Protein AF-A0A7S4EP06-F1 (afdb_monomer_lite)

Foldseek 3Di:
DDDDDDDDDPPDDPDPDPPPLVLPDFDWDDDDPDDAQKAAPVCVVVTGDPSLVVSQVVQQVVVVVVVDLFDLAGPNQVVCCVVPPNDGPLPAFRKHKGFQFSVDDADPVDPVSSRHTIMIGGNNVSNCQVVQHDGPQWHQDPVRRHIDRNDPPD

InterPro domains:
  IPR059326 Domain of unknown function DUF8282 [PF26931] (48-149)

Secondary structure (DSSP, 8-state):
-------------------SSSTT---B----SS--SEE-GGGGGGTB-HHHHHHHHHHHHHHHHTT-SS-SS-HHHHHHHHHHTS---TT---EEEEESBTTS---TT-HHHHHHHEEEEEHHHHHHHHTT--BTTEEEETTTTEEEE-----

Structure (mmCIF, N/CA/C/O backbone):
data_AF-A0A7S4EP06-F1
#
_entry.id   AF-A0A7S4EP06-F1
#
loop_
_atom_site.group_PDB
_atom_site.id
_atom_site.type_symbol
_atom_site.label_atom_id
_atom_site.label_alt_id
_atom_site.label_comp_id
_atom_site.label_asym_id
_atom_site.label_entity_id
_atom_site.label_seq_id
_atom_site.pdbx_PDB_ins_code
_atom_site.Cartn_x
_atom_site.Cartn_y
_atom_site.Cartn_z
_atom_site.occupancy
_atom_site.B_iso_or_equiv
_atom_site.auth_seq_id
_atom_site.auth_comp_id
_atom_site.auth_asym_id
_atom_site.auth_atom_id
_atom_site.pdbx_PDB_model_num
ATOM 1 N N . THR A 1 1 ? 1.217 53.739 53.030 1.00 42.50 1 THR A N 1
ATOM 2 C CA . THR A 1 1 ? 0.341 54.085 51.891 1.00 42.50 1 THR A CA 1
ATOM 3 C C . THR A 1 1 ? 1.260 54.343 50.717 1.00 42.50 1 THR A C 1
ATOM 5 O O . THR A 1 1 ? 2.040 55.274 50.782 1.00 42.50 1 THR A O 1
ATOM 8 N N . THR A 1 2 ? 1.422 53.435 49.759 1.00 39.16 2 THR A N 1
ATOM 9 C CA . THR A 1 2 ? 0.385 52.816 48.920 1.00 39.16 2 THR A CA 1
ATOM 10 C C . THR A 1 2 ? 0.848 51.426 48.473 1.00 39.16 2 THR A C 1
ATOM 12 O O . THR A 1 2 ? 2.031 51.216 48.219 1.00 39.16 2 THR A O 1
ATOM 15 N N . GLU A 1 3 ? -0.089 50.485 48.428 1.00 33.81 3 GLU A N 1
ATOM 16 C CA . GLU A 1 3 ? 0.076 49.105 47.972 1.00 33.81 3 GLU A CA 1
ATOM 17 C C . GLU A 1 3 ? 0.268 49.034 46.453 1.00 33.81 3 GLU A C 1
ATOM 19 O O . GLU A 1 3 ? -0.321 49.819 45.711 1.00 33.81 3 GLU A O 1
ATOM 24 N N . SER A 1 4 ? 1.026 48.043 45.983 1.00 39.44 4 SER A N 1
ATOM 25 C CA . SER A 1 4 ? 0.822 47.403 44.677 1.00 39.44 4 SER A CA 1
ATOM 26 C C . SER A 1 4 ? 1.475 46.024 44.694 1.00 39.44 4 SER A C 1
ATOM 28 O O . SER A 1 4 ? 2.685 45.865 44.554 1.00 39.44 4 SER A O 1
ATOM 30 N N . SER A 1 5 ? 0.628 45.030 44.926 1.00 39.75 5 SER A N 1
ATOM 31 C CA . SER A 1 5 ? 0.886 43.600 44.818 1.00 39.75 5 SER A CA 1
ATOM 32 C C . SER A 1 5 ? 1.179 43.206 43.371 1.00 39.75 5 SER A C 1
ATOM 34 O O . SER A 1 5 ? 0.500 43.679 42.463 1.00 39.75 5 SER A O 1
ATOM 36 N N . SER A 1 6 ? 2.107 42.274 43.148 1.00 39.59 6 SER A N 1
ATOM 37 C CA . SER A 1 6 ? 2.113 41.402 41.962 1.00 39.59 6 SER A CA 1
ATOM 38 C C . SER A 1 6 ? 2.950 40.155 42.236 1.00 39.59 6 SER A C 1
ATOM 40 O O . SER A 1 6 ? 4.169 40.133 42.078 1.00 39.59 6 SER A O 1
ATOM 42 N N . SER A 1 7 ? 2.261 39.108 42.679 1.00 37.53 7 SER A N 1
ATOM 43 C CA . SER A 1 7 ? 2.745 37.736 42.779 1.00 37.53 7 SER A CA 1
ATOM 44 C C . SER A 1 7 ? 3.136 37.212 41.395 1.00 37.53 7 SER A C 1
ATOM 46 O O . SER A 1 7 ? 2.306 37.194 40.491 1.00 37.53 7 SER A O 1
ATOM 48 N N . SER A 1 8 ? 4.369 36.734 41.227 1.00 37.28 8 SER A N 1
ATOM 49 C CA . SER A 1 8 ? 4.769 35.953 40.049 1.00 37.28 8 SER A CA 1
ATOM 50 C C . SER A 1 8 ? 5.062 34.517 40.475 1.00 37.28 8 SER A C 1
ATOM 52 O O . SER A 1 8 ? 6.174 34.179 40.873 1.00 37.28 8 SER A O 1
ATOM 54 N N . ASN A 1 9 ? 4.027 33.675 40.416 1.00 35.31 9 ASN A N 1
ATOM 55 C CA . ASN A 1 9 ? 4.152 32.221 40.471 1.00 35.31 9 ASN A CA 1
ATOM 56 C C . ASN A 1 9 ? 4.701 31.728 39.124 1.00 35.31 9 ASN A C 1
ATOM 58 O O . ASN A 1 9 ? 3.945 31.563 38.169 1.00 35.31 9 ASN A O 1
ATOM 62 N N . ASN A 1 10 ? 6.004 31.458 39.048 1.00 36.94 10 ASN A N 1
ATOM 63 C CA . ASN A 1 10 ? 6.602 30.754 37.913 1.00 36.94 10 ASN A CA 1
ATOM 64 C C . ASN A 1 10 ? 6.382 29.241 38.054 1.00 36.94 10 ASN A C 1
ATOM 66 O O . ASN A 1 10 ? 7.293 28.493 38.395 1.00 36.94 10 ASN A O 1
ATOM 70 N N . ASN A 1 11 ? 5.164 28.791 37.758 1.00 37.53 11 ASN A N 1
ATOM 71 C CA . ASN A 1 11 ? 4.898 27.399 37.407 1.00 37.53 11 ASN A CA 1
ATOM 72 C C . ASN A 1 11 ? 4.900 27.281 35.883 1.00 37.53 11 ASN A C 1
ATOM 74 O O . ASN A 1 11 ? 3.852 27.388 35.257 1.00 37.53 11 ASN A O 1
ATOM 78 N N . ASN A 1 12 ? 6.068 27.048 35.286 1.00 35.38 12 ASN A N 1
ATOM 79 C CA . ASN A 1 12 ? 6.140 26.498 33.936 1.00 35.38 12 ASN A CA 1
ATOM 80 C C . ASN A 1 12 ? 6.941 25.202 33.974 1.00 35.38 12 ASN A C 1
ATOM 82 O O . ASN A 1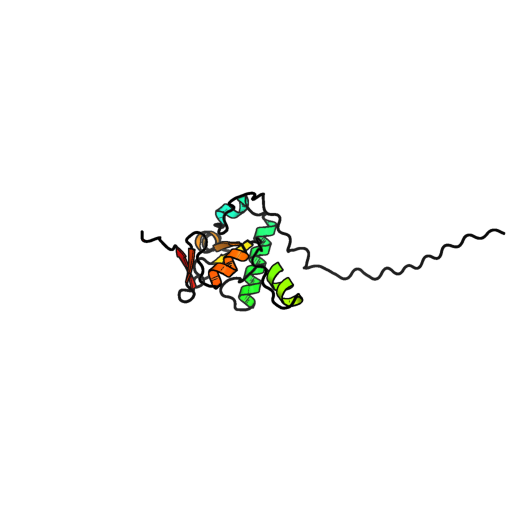 12 ? 8.169 25.168 33.955 1.00 35.38 12 ASN A O 1
ATOM 86 N N . THR A 1 13 ? 6.167 24.130 34.086 1.00 38.62 13 THR A N 1
ATOM 87 C CA . THR A 1 13 ? 6.541 22.736 33.901 1.00 38.62 13 THR A CA 1
ATOM 88 C C . THR A 1 13 ? 7.248 22.554 32.549 1.00 38.62 13 THR A C 1
ATOM 90 O O . THR A 1 13 ? 6.814 23.143 31.555 1.00 38.62 13 THR A O 1
ATOM 93 N N . PRO A 1 14 ? 8.316 21.743 32.467 1.00 38.16 14 PRO A N 1
ATOM 94 C CA . PRO A 1 14 ? 9.008 21.490 31.212 1.00 38.16 14 PRO A CA 1
ATOM 95 C C . PRO A 1 14 ? 8.075 20.812 30.203 1.00 38.16 14 PRO A C 1
ATOM 97 O O . PRO A 1 14 ? 7.421 19.810 30.497 1.00 38.16 14 PRO A O 1
ATOM 100 N N . SER A 1 15 ? 8.030 21.409 29.011 1.00 36.22 15 SER A N 1
ATOM 101 C CA . SER A 1 15 ? 7.289 20.970 27.833 1.00 36.22 15 SER A CA 1
ATOM 102 C C . SER A 1 15 ? 7.542 19.487 27.565 1.00 36.22 15 SER A C 1
ATOM 104 O O . SER A 1 15 ? 8.632 19.088 27.152 1.00 36.22 15 SER A O 1
ATOM 106 N N . ALA A 1 16 ? 6.526 18.668 27.832 1.00 38.56 16 ALA A N 1
ATOM 107 C CA . ALA A 1 16 ? 6.521 17.267 27.467 1.00 38.56 16 ALA A CA 1
ATOM 108 C C . ALA A 1 16 ? 6.639 17.164 25.942 1.00 38.56 16 ALA A C 1
ATOM 110 O O . ALA A 1 16 ? 5.763 17.591 25.187 1.00 38.56 16 ALA A O 1
ATOM 111 N N . THR A 1 17 ? 7.757 16.590 25.519 1.00 41.28 17 THR A N 1
ATOM 112 C CA . THR A 1 17 ? 8.044 16.068 24.190 1.00 41.28 17 THR A CA 1
ATOM 113 C C . THR A 1 17 ? 6.786 15.476 23.549 1.00 41.28 17 THR A C 1
ATOM 115 O O . THR A 1 17 ? 6.314 14.404 23.921 1.00 41.28 17 THR A O 1
ATOM 118 N N . LYS A 1 18 ? 6.260 16.152 22.522 1.00 43.00 18 LYS A N 1
ATOM 119 C CA . LYS A 1 18 ? 5.386 15.552 21.505 1.00 43.00 18 LYS A CA 1
ATOM 120 C C . LYS A 1 18 ? 6.179 15.450 20.198 1.00 43.00 18 LYS A C 1
ATOM 122 O O . LYS A 1 18 ? 5.991 16.306 19.339 1.00 43.00 18 LYS A O 1
ATOM 127 N N . PRO A 1 19 ? 7.065 14.453 20.002 1.00 36.12 19 PRO A N 1
ATOM 128 C CA . PRO A 1 19 ? 7.877 14.415 18.792 1.00 36.12 19 PRO A CA 1
ATOM 129 C C . PRO A 1 19 ? 7.188 13.688 17.627 1.00 36.12 19 PRO A C 1
ATOM 131 O O . PRO A 1 19 ? 7.681 13.768 16.513 1.00 36.12 19 PRO A O 1
ATOM 134 N N . LEU A 1 20 ? 6.061 12.986 17.836 1.00 33.25 20 LEU A N 1
ATOM 135 C CA . LEU A 1 20 ? 5.534 12.057 16.818 1.00 33.25 20 LEU A CA 1
ATOM 136 C C . LEU A 1 20 ? 4.152 12.407 16.243 1.00 33.25 20 LEU A C 1
ATOM 138 O O . LEU A 1 20 ? 3.799 11.944 15.164 1.00 33.25 20 LEU A O 1
ATOM 142 N N . ALA A 1 21 ? 3.362 13.240 16.926 1.00 32.38 21 ALA A N 1
ATOM 143 C CA . ALA A 1 21 ? 2.011 13.580 16.464 1.00 32.38 21 ALA A CA 1
ATOM 144 C C . ALA A 1 21 ? 2.005 14.556 15.270 1.00 32.38 21 ALA A C 1
ATOM 146 O O . ALA A 1 21 ? 1.040 14.587 14.507 1.00 32.38 21 ALA A O 1
ATOM 147 N N . THR A 1 22 ? 3.078 15.330 15.085 1.00 34.19 22 THR A N 1
ATOM 148 C CA . THR A 1 22 ? 3.179 16.354 14.034 1.00 34.19 22 THR A CA 1
ATOM 149 C C . THR A 1 22 ? 3.496 15.762 12.653 1.00 34.19 22 THR A C 1
ATOM 151 O O . THR A 1 22 ? 3.083 16.334 11.651 1.00 34.19 22 THR A O 1
ATOM 154 N N . ALA A 1 23 ? 4.103 14.569 12.585 1.00 36.09 23 ALA A N 1
ATOM 155 C CA . ALA A 1 23 ? 4.495 13.868 11.348 1.00 36.09 23 ALA A CA 1
ATOM 156 C C . ALA A 1 23 ? 3.321 13.192 10.597 1.00 36.09 23 ALA A C 1
ATOM 158 O O . ALA A 1 23 ? 3.479 12.155 9.960 1.00 36.09 23 ALA A O 1
ATOM 159 N N . THR A 1 24 ? 2.087 13.685 10.762 1.00 48.97 24 THR A N 1
ATOM 160 C CA . THR A 1 24 ? 0.884 13.005 10.238 1.00 48.97 24 THR A CA 1
ATOM 161 C C . THR A 1 24 ? -0.066 13.886 9.429 1.00 48.97 24 THR A C 1
ATOM 163 O O . THR A 1 24 ? -1.039 13.371 8.864 1.00 48.97 24 THR A O 1
ATOM 166 N N . ASN A 1 25 ? 0.223 15.186 9.317 1.00 47.97 25 ASN A N 1
ATOM 167 C CA . ASN A 1 25 ? -0.522 16.115 8.469 1.00 47.97 25 ASN A CA 1
ATOM 168 C C . ASN A 1 25 ? 0.216 16.287 7.141 1.00 47.97 25 ASN A C 1
ATOM 170 O O . ASN A 1 25 ? 1.041 17.181 6.989 1.00 47.97 25 ASN A O 1
ATOM 174 N N . ARG A 1 26 ? -0.074 15.409 6.179 1.00 60.62 26 ARG A N 1
ATOM 175 C CA . ARG A 1 26 ? 0.511 15.514 4.840 1.00 60.62 26 ARG A CA 1
ATOM 176 C C . ARG A 1 26 ? -0.203 16.604 4.054 1.00 60.62 26 ARG A C 1
ATOM 178 O O . ARG A 1 26 ? -1.424 16.558 3.901 1.00 60.62 26 ARG A O 1
ATOM 185 N N . VAL A 1 27 ? 0.564 17.561 3.546 1.00 53.00 27 VAL A N 1
ATOM 186 C CA . VAL A 1 27 ? 0.074 18.547 2.583 1.00 53.00 27 VAL A CA 1
ATOM 187 C C . VAL A 1 27 ? -0.041 17.837 1.236 1.00 53.00 27 VAL A C 1
ATOM 189 O O . VAL A 1 27 ? 0.954 17.405 0.664 1.00 53.00 27 VAL A O 1
ATOM 192 N N . VAL A 1 28 ? -1.273 17.644 0.771 1.00 56.44 28 VAL A N 1
ATOM 193 C CA . VAL A 1 28 ? -1.553 17.116 -0.568 1.00 56.44 28 VAL A CA 1
ATOM 194 C C . VAL A 1 28 ? -1.620 18.309 -1.513 1.00 56.44 28 VAL A C 1
ATOM 196 O O . VAL A 1 28 ? -2.368 19.251 -1.243 1.00 56.44 28 VAL A O 1
ATOM 199 N N . ASN A 1 29 ? -0.864 18.278 -2.611 1.00 51.31 29 ASN A N 1
ATOM 200 C CA . ASN A 1 29 ? -1.002 19.296 -3.650 1.00 51.31 29 ASN A CA 1
ATOM 201 C C . ASN A 1 29 ? -2.416 19.176 -4.246 1.00 51.31 29 ASN A C 1
ATOM 203 O O . ASN A 1 29 ? -2.809 18.100 -4.690 1.00 51.31 29 ASN A O 1
ATOM 207 N N . GLY A 1 30 ? -3.190 20.263 -4.130 1.00 45.84 30 GLY A N 1
ATOM 208 C CA . GLY A 1 30 ? -4.629 20.408 -4.390 1.00 45.84 30 GLY A CA 1
ATOM 209 C C . GLY A 1 30 ? -5.332 19.298 -5.180 1.00 45.84 30 GLY A C 1
ATOM 210 O O . GLY A 1 30 ? -5.025 19.051 -6.340 1.00 45.84 30 GLY A O 1
ATOM 211 N N . ALA A 1 31 ? -6.366 18.700 -4.581 1.00 42.44 31 ALA A N 1
ATOM 212 C CA . ALA A 1 31 ? -7.214 17.730 -5.268 1.00 42.44 31 ALA A CA 1
ATOM 213 C C . ALA A 1 31 ? -8.707 17.968 -4.969 1.00 42.44 31 ALA A C 1
ATOM 215 O O . ALA A 1 31 ? -9.360 17.227 -4.232 1.00 42.44 31 ALA A O 1
ATOM 216 N N . GLY A 1 32 ? -9.248 19.048 -5.539 1.00 37.78 32 GLY A N 1
ATOM 217 C CA . GLY A 1 32 ? -10.687 19.281 -5.639 1.00 37.78 32 GLY A CA 1
ATOM 218 C C . GLY A 1 32 ? -11.255 18.558 -6.863 1.00 37.78 32 GLY A C 1
ATOM 219 O O . GLY A 1 32 ? -11.064 19.015 -7.980 1.00 37.78 32 GLY A O 1
ATOM 220 N N . GLY A 1 33 ? -11.951 17.436 -6.642 1.00 38.03 33 GLY A N 1
ATOM 221 C CA . GLY A 1 33 ? -12.713 16.699 -7.663 1.00 38.03 33 GLY A CA 1
ATOM 222 C C . GLY A 1 33 ? -11.926 15.609 -8.407 1.00 38.03 33 GLY A C 1
ATOM 223 O O . GLY A 1 33 ? -11.035 15.894 -9.192 1.00 38.03 33 GLY A O 1
ATOM 224 N N . GLY A 1 34 ? -12.282 14.335 -8.193 1.00 56.38 34 GLY A N 1
ATOM 225 C CA . GLY A 1 34 ? -11.841 13.221 -9.055 1.00 56.38 34 GLY A CA 1
ATOM 226 C C . GLY A 1 34 ? -10.393 12.735 -8.899 1.00 56.38 34 GLY A C 1
ATOM 227 O O . GLY A 1 34 ? -9.920 11.997 -9.757 1.00 56.38 34 GLY A O 1
ATOM 228 N N . ALA A 1 35 ? -9.697 13.121 -7.827 1.00 59.34 35 ALA A N 1
ATOM 229 C CA . ALA A 1 35 ? -8.304 12.740 -7.584 1.00 59.34 35 ALA A CA 1
ATOM 230 C C . ALA A 1 35 ? -8.087 11.212 -7.646 1.00 59.34 35 ALA A C 1
ATOM 232 O O . ALA A 1 35 ? -8.859 10.485 -7.005 1.00 59.34 35 ALA A O 1
ATOM 233 N N . PRO A 1 36 ? -7.039 10.724 -8.345 1.00 64.06 36 PRO A N 1
ATOM 234 C CA . PRO A 1 36 ? -6.714 9.303 -8.365 1.00 64.06 36 PRO A CA 1
ATOM 235 C C . PRO A 1 36 ? -6.493 8.806 -6.937 1.00 64.06 36 PRO A C 1
ATOM 237 O O . PRO A 1 36 ? -5.980 9.523 -6.079 1.00 64.06 36 PRO A O 1
ATOM 240 N N . THR A 1 37 ? -6.908 7.578 -6.660 1.00 84.44 37 THR A N 1
ATOM 241 C CA . THR A 1 37 ? -6.756 6.936 -5.352 1.00 84.44 37 THR A CA 1
ATOM 242 C C . THR A 1 37 ? -5.647 5.891 -5.337 1.00 84.44 37 THR A C 1
ATOM 244 O O . THR A 1 37 ? -5.283 5.421 -4.254 1.00 84.44 37 THR A O 1
ATOM 247 N N . ILE A 1 38 ? -5.103 5.562 -6.513 1.00 87.25 38 ILE A N 1
ATOM 248 C CA . ILE A 1 38 ? -3.907 4.751 -6.736 1.00 87.25 38 ILE A CA 1
ATOM 249 C C . ILE A 1 38 ? -2.991 5.504 -7.714 1.00 87.25 38 ILE A C 1
ATOM 251 O O . ILE A 1 38 ? -3.411 5.866 -8.809 1.00 87.25 38 ILE A O 1
ATOM 255 N N . VAL A 1 39 ? -1.732 5.724 -7.336 1.00 88.06 39 VAL A N 1
ATOM 256 C CA . VAL A 1 39 ? -0.745 6.501 -8.105 1.00 88.06 39 VAL A CA 1
ATOM 257 C C . VAL A 1 39 ? 0.547 5.693 -8.247 1.00 88.06 39 VAL A C 1
ATOM 259 O O . VAL A 1 39 ? 0.937 4.966 -7.329 1.00 88.06 39 VAL A O 1
ATOM 262 N N . ALA A 1 40 ? 1.205 5.770 -9.407 1.00 85.00 40 ALA A N 1
ATOM 263 C CA . ALA A 1 40 ? 2.513 5.149 -9.599 1.00 85.00 40 ALA A CA 1
ATOM 264 C C . ALA A 1 40 ? 3.626 6.037 -9.008 1.00 85.00 40 ALA A C 1
ATOM 266 O O . ALA A 1 40 ? 3.488 7.258 -9.019 1.00 85.00 40 ALA A O 1
ATOM 267 N N . PRO A 1 41 ? 4.755 5.473 -8.547 1.00 79.81 41 PRO A N 1
ATOM 268 C CA . PRO A 1 41 ? 5.793 6.249 -7.868 1.00 79.81 41 PRO A CA 1
ATOM 269 C C . PRO A 1 41 ? 6.354 7.414 -8.686 1.00 79.81 41 PRO A C 1
ATOM 271 O O . PRO A 1 41 ? 6.562 8.497 -8.153 1.00 79.81 41 PRO A O 1
ATOM 274 N N . LYS A 1 42 ? 6.510 7.223 -9.999 1.00 80.00 42 LYS A N 1
ATOM 275 C CA . LYS A 1 42 ? 6.958 8.267 -10.934 1.00 80.00 42 LYS A CA 1
ATOM 276 C C . LYS A 1 42 ? 6.033 9.490 -11.006 1.00 80.00 42 LYS A C 1
ATOM 278 O O . LYS A 1 42 ? 6.480 10.560 -11.389 1.00 80.00 42 LYS A O 1
ATOM 283 N N . ASP A 1 43 ? 4.762 9.324 -10.646 1.00 80.62 43 ASP A N 1
ATOM 284 C CA . ASP A 1 43 ? 3.749 10.377 -10.696 1.00 80.62 43 ASP A CA 1
ATOM 285 C C . ASP A 1 43 ? 3.549 11.031 -9.311 1.00 80.62 43 ASP A C 1
ATOM 287 O O . ASP A 1 43 ? 2.715 11.925 -9.166 1.00 80.62 43 ASP A O 1
ATOM 291 N N . LEU A 1 44 ? 4.296 10.598 -8.281 1.00 72.69 44 LEU A N 1
ATOM 292 C CA . LEU A 1 44 ? 4.134 11.073 -6.901 1.00 72.69 44 LEU A CA 1
ATOM 293 C C . LEU A 1 44 ? 4.525 12.526 -6.706 1.00 72.69 44 LEU A C 1
ATOM 295 O O . LEU A 1 44 ? 3.875 13.197 -5.912 1.00 72.69 44 LEU A O 1
ATOM 299 N N . SER A 1 45 ? 5.541 13.013 -7.418 1.00 70.94 45 SER A N 1
ATOM 300 C CA . SER A 1 45 ? 5.983 14.412 -7.331 1.00 70.94 45 SER A CA 1
ATOM 301 C C . SER A 1 45 ? 4.869 15.398 -7.696 1.00 70.94 45 SER A C 1
ATOM 303 O O . SER A 1 45 ? 4.865 16.533 -7.229 1.00 70.94 45 SER A O 1
ATOM 305 N N . ASN A 1 46 ? 3.875 14.954 -8.473 1.00 73.69 46 ASN A N 1
ATOM 306 C CA . ASN A 1 46 ? 2.706 15.758 -8.825 1.00 73.69 46 ASN A CA 1
ATOM 307 C C . ASN A 1 46 ? 1.689 15.862 -7.673 1.00 73.69 46 ASN A C 1
ATOM 309 O O . ASN A 1 46 ? 0.819 16.729 -7.696 1.00 73.69 46 ASN A O 1
ATOM 313 N N . VAL A 1 47 ? 1.767 14.971 -6.678 1.00 69.88 47 VAL A N 1
ATOM 314 C CA . VAL A 1 47 ? 0.734 14.774 -5.644 1.00 69.88 47 VAL A CA 1
ATOM 315 C C . VAL A 1 47 ? 1.268 15.016 -4.225 1.00 69.88 47 VAL A C 1
ATOM 317 O O . VAL A 1 47 ? 0.515 15.453 -3.352 1.00 69.88 47 VAL A O 1
ATOM 320 N N . LEU A 1 48 ? 2.553 14.743 -3.985 1.00 72.56 48 LEU A N 1
ATOM 321 C CA . LEU A 1 48 ? 3.206 14.747 -2.676 1.00 72.56 48 LEU A CA 1
ATOM 322 C C . LEU A 1 48 ? 4.534 15.508 -2.696 1.00 72.56 48 LEU A C 1
ATOM 324 O O . LEU A 1 48 ? 5.264 15.472 -3.683 1.00 72.56 48 LEU A O 1
ATOM 328 N N . SER A 1 49 ? 4.865 16.139 -1.567 1.00 76.00 49 SER A N 1
ATOM 329 C CA . SER A 1 49 ? 6.208 16.664 -1.304 1.00 76.00 49 SER A CA 1
ATOM 330 C C . SER A 1 49 ? 7.220 15.539 -1.045 1.00 76.00 49 SER A C 1
ATOM 332 O O . SER A 1 49 ? 6.844 14.428 -0.664 1.00 76.00 49 SER A O 1
ATOM 334 N N . GLU A 1 50 ? 8.514 15.829 -1.200 1.00 73.50 50 GLU A N 1
ATOM 335 C CA . GLU A 1 50 ? 9.603 14.874 -0.922 1.00 73.50 50 GLU A CA 1
ATOM 336 C C . GLU A 1 50 ? 9.596 14.373 0.532 1.00 73.50 50 GLU A C 1
ATOM 338 O O . GLU A 1 50 ? 9.743 13.172 0.782 1.00 73.50 50 GLU A O 1
ATOM 343 N N . ASP A 1 51 ? 9.326 15.264 1.490 1.00 75.00 51 ASP A N 1
ATOM 344 C CA . ASP A 1 51 ? 9.165 14.903 2.904 1.00 75.00 51 ASP A CA 1
ATOM 345 C C . ASP A 1 51 ? 8.033 13.885 3.093 1.00 75.00 51 ASP A C 1
ATOM 347 O O . ASP A 1 51 ? 8.194 12.870 3.776 1.00 75.00 51 ASP A O 1
ATOM 351 N N . ALA A 1 52 ? 6.895 14.101 2.422 1.00 75.00 52 ALA A N 1
ATOM 352 C CA . ALA A 1 52 ? 5.757 13.194 2.496 1.00 75.00 52 ALA A CA 1
ATOM 353 C C . ALA A 1 52 ? 6.070 11.825 1.876 1.00 75.00 52 ALA A C 1
ATOM 355 O O . ALA A 1 52 ? 5.577 10.812 2.371 1.00 75.00 52 ALA A O 1
ATOM 356 N N . VAL A 1 53 ? 6.894 11.764 0.825 1.00 76.62 53 VAL A N 1
ATOM 357 C CA . VAL A 1 53 ? 7.365 10.492 0.256 1.00 76.62 53 VAL A CA 1
ATOM 358 C C . VAL A 1 53 ? 8.221 9.739 1.276 1.00 76.62 53 VAL A C 1
ATOM 360 O O . VAL A 1 53 ? 7.950 8.567 1.549 1.00 76.62 53 VAL A O 1
ATOM 363 N N . SER A 1 54 ? 9.189 10.418 1.896 1.00 78.94 54 SER A N 1
ATOM 364 C CA . SER A 1 54 ? 10.084 9.830 2.903 1.00 78.94 54 SER A CA 1
ATOM 365 C C . SER A 1 54 ? 9.317 9.255 4.099 1.00 78.94 54 SER A C 1
ATOM 367 O O . SER A 1 54 ? 9.564 8.122 4.521 1.00 78.94 54 SER A O 1
ATOM 369 N N . GLU A 1 55 ? 8.313 9.979 4.603 1.00 81.12 55 GLU A N 1
ATOM 370 C CA . GLU A 1 55 ? 7.444 9.502 5.685 1.00 81.12 55 GLU A CA 1
ATOM 371 C C . GLU A 1 55 ? 6.689 8.211 5.328 1.00 81.12 55 GLU A C 1
ATOM 373 O O . GLU A 1 55 ? 6.534 7.323 6.172 1.00 81.12 55 GLU A O 1
ATOM 378 N N . ILE A 1 56 ? 6.205 8.078 4.088 1.00 82.94 56 ILE A N 1
ATOM 379 C CA . ILE A 1 56 ? 5.441 6.893 3.668 1.00 82.94 56 ILE A CA 1
ATOM 380 C C . ILE A 1 56 ? 6.340 5.645 3.601 1.00 82.94 56 ILE A C 1
ATOM 382 O O . ILE A 1 56 ? 5.889 4.530 3.894 1.00 82.94 56 ILE A O 1
ATOM 386 N N . PHE A 1 57 ? 7.621 5.804 3.263 1.00 82.31 57 PHE A N 1
ATOM 387 C CA . PHE A 1 57 ? 8.576 4.695 3.308 1.00 82.31 57 PHE A CA 1
ATOM 388 C C . PHE A 1 57 ? 8.810 4.203 4.739 1.00 82.31 57 PHE A C 1
ATOM 390 O O . PHE A 1 57 ? 8.732 2.998 4.992 1.00 82.31 57 PHE A O 1
ATOM 397 N N . VAL A 1 58 ? 9.012 5.120 5.691 1.00 84.00 58 VAL A N 1
ATOM 398 C CA . VAL A 1 58 ? 9.150 4.775 7.118 1.00 84.00 58 VAL A CA 1
ATOM 399 C C . VAL A 1 58 ? 7.916 4.020 7.616 1.00 84.00 58 VAL A C 1
ATOM 401 O O . VAL A 1 58 ? 8.035 2.993 8.288 1.00 84.00 58 VAL A O 1
ATOM 404 N N . GLU A 1 59 ? 6.731 4.485 7.229 1.00 87.19 59 GLU A N 1
ATOM 405 C CA . GLU A 1 59 ? 5.462 3.842 7.554 1.00 87.19 59 GLU A CA 1
ATOM 406 C C . GLU A 1 59 ? 5.375 2.400 7.016 1.00 87.19 59 GLU A C 1
ATOM 408 O O . GLU A 1 59 ? 4.931 1.490 7.718 1.00 87.19 59 GLU A O 1
ATOM 413 N N . THR A 1 60 ? 5.854 2.154 5.798 1.00 84.50 60 THR A N 1
ATOM 414 C CA . THR A 1 60 ? 5.861 0.807 5.203 1.00 84.50 60 THR A CA 1
ATOM 415 C C . THR A 1 60 ? 6.747 -0.150 5.998 1.00 84.50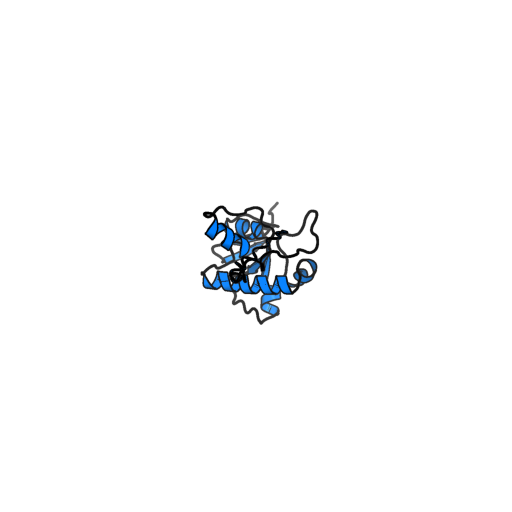 60 THR A C 1
ATOM 417 O O . THR A 1 60 ? 6.333 -1.268 6.312 1.00 84.50 60 THR A O 1
ATOM 420 N N . CYS A 1 61 ? 7.940 0.304 6.393 1.00 84.62 61 CYS A N 1
ATOM 421 C CA . CYS A 1 61 ? 8.853 -0.462 7.243 1.00 84.62 61 CYS A CA 1
ATOM 422 C C . CYS A 1 61 ? 8.246 -0.761 8.621 1.00 84.62 61 CYS A C 1
ATOM 424 O O . CYS A 1 61 ? 8.443 -1.851 9.163 1.00 84.62 61 CYS A O 1
ATOM 426 N N . PHE A 1 62 ? 7.490 0.184 9.186 1.00 89.56 62 PHE A N 1
ATOM 427 C CA . PHE A 1 62 ? 6.767 -0.017 10.438 1.00 89.56 62 PHE A CA 1
ATOM 428 C C . PHE A 1 62 ? 5.748 -1.162 10.327 1.00 89.56 62 PHE A C 1
ATOM 430 O O . PHE A 1 62 ? 5.787 -2.092 11.130 1.00 89.56 62 PHE A O 1
ATOM 437 N N . PHE A 1 63 ? 4.889 -1.161 9.305 1.00 91.44 63 PHE A N 1
ATOM 438 C CA . PHE A 1 63 ? 3.902 -2.233 9.126 1.00 91.44 63 PHE A CA 1
ATOM 439 C C . PHE A 1 63 ? 4.527 -3.587 8.789 1.00 91.44 63 PHE A C 1
ATOM 441 O O . PHE A 1 63 ? 4.053 -4.611 9.281 1.00 91.44 63 PHE A O 1
ATOM 448 N N . ALA A 1 64 ? 5.611 -3.603 8.009 1.00 87.88 64 ALA A N 1
ATOM 449 C CA . ALA A 1 64 ? 6.351 -4.830 7.724 1.00 87.88 64 ALA A CA 1
ATOM 450 C C . ALA A 1 64 ? 6.895 -5.473 9.012 1.00 87.88 64 ALA A C 1
ATOM 452 O O . ALA A 1 64 ? 6.775 -6.684 9.193 1.00 87.88 64 ALA A O 1
ATOM 453 N N . ARG A 1 65 ? 7.414 -4.666 9.952 1.00 88.94 65 ARG A N 1
ATOM 454 C CA . ARG A 1 65 ? 7.848 -5.141 11.281 1.00 88.94 65 ARG A CA 1
ATOM 455 C C . ARG A 1 65 ? 6.709 -5.716 12.122 1.00 88.94 65 ARG A C 1
ATOM 457 O O . ARG A 1 65 ? 6.954 -6.597 12.935 1.00 88.94 65 ARG A O 1
ATOM 464 N N . LEU A 1 66 ? 5.478 -5.252 11.913 1.00 89.94 66 LEU A N 1
ATOM 465 C CA . LEU A 1 66 ? 4.275 -5.803 12.546 1.00 89.94 66 LEU A CA 1
ATOM 466 C C . LEU A 1 66 ? 3.726 -7.055 11.831 1.00 89.94 66 LEU A C 1
ATOM 468 O O . LEU A 1 66 ? 2.684 -7.572 12.223 1.00 89.94 66 LEU A O 1
ATOM 472 N N . GLY A 1 67 ? 4.397 -7.545 10.783 1.00 89.38 67 GLY A N 1
ATOM 473 C CA . GLY A 1 67 ? 4.000 -8.746 10.043 1.00 89.38 67 GLY A CA 1
ATOM 474 C C . GLY A 1 67 ? 2.952 -8.511 8.952 1.00 89.38 67 GLY A C 1
ATOM 475 O O . GLY A 1 67 ? 2.471 -9.470 8.348 1.00 89.38 67 GLY A O 1
ATOM 476 N N . PHE A 1 68 ? 2.597 -7.257 8.657 1.00 91.62 68 PHE A N 1
ATOM 477 C CA . PHE A 1 68 ? 1.659 -6.964 7.577 1.00 91.62 68 PHE A CA 1
ATOM 478 C C . PHE A 1 68 ? 2.321 -7.117 6.206 1.00 91.62 68 PHE A C 1
ATOM 480 O O . PHE A 1 68 ? 3.394 -6.579 5.936 1.00 91.62 68 PHE A O 1
ATOM 487 N N . VAL A 1 69 ? 1.623 -7.800 5.295 1.00 91.31 69 VAL A N 1
ATOM 488 C CA . VAL A 1 69 ? 2.030 -7.917 3.885 1.00 91.31 69 VAL A CA 1
ATOM 489 C C . VAL A 1 69 ? 1.884 -6.576 3.157 1.00 91.31 69 VAL A C 1
ATOM 491 O O . VAL A 1 69 ? 2.723 -6.232 2.321 1.00 91.31 69 VAL A O 1
ATOM 494 N N . GLN A 1 70 ? 0.827 -5.831 3.479 1.00 92.94 70 GLN A N 1
ATOM 495 C CA . GLN A 1 70 ? 0.537 -4.490 2.978 1.00 92.94 70 GLN A CA 1
ATOM 496 C C . GLN A 1 70 ? 0.070 -3.608 4.142 1.00 92.94 70 GLN A C 1
ATOM 498 O O . GLN A 1 70 ? -0.670 -4.104 4.997 1.00 92.94 70 GLN A O 1
ATOM 503 N N . PRO A 1 71 ? 0.414 -2.311 4.168 1.00 93.44 71 PRO A N 1
ATOM 504 C CA . PRO A 1 71 ? -0.143 -1.370 5.133 1.00 93.44 71 PRO A CA 1
ATOM 505 C C . PRO A 1 71 ? -1.681 -1.330 5.060 1.00 93.44 71 PRO A C 1
ATOM 507 O O . PRO A 1 71 ? -2.229 -1.004 3.999 1.00 93.44 71 PRO A O 1
ATOM 510 N N . PRO A 1 72 ? -2.408 -1.631 6.155 1.00 92.81 72 PRO A N 1
ATOM 511 C CA . PRO A 1 72 ? -3.869 -1.611 6.151 1.00 92.81 72 PRO A CA 1
ATOM 512 C C . PRO A 1 72 ? -4.461 -0.205 6.194 1.00 92.81 72 PRO A C 1
ATOM 514 O O . PRO A 1 72 ? -5.612 0.004 5.808 1.00 92.81 72 PRO A O 1
ATOM 517 N N . SER A 1 73 ? -3.695 0.758 6.694 1.00 93.62 73 SER A N 1
ATOM 518 C CA . SER A 1 73 ? -4.086 2.153 6.840 1.00 93.62 73 SER A CA 1
ATOM 519 C C . SER A 1 73 ? -2.841 3.012 7.028 1.00 93.62 73 SER A C 1
ATOM 521 O O . SER A 1 73 ? -1.755 2.466 7.191 1.00 93.62 73 SER A O 1
ATOM 523 N N . CYS A 1 74 ? -2.990 4.338 7.039 1.00 92.94 74 CYS A N 1
ATOM 524 C CA . CYS A 1 74 ? -1.861 5.205 7.355 1.00 92.94 74 CYS A CA 1
ATOM 525 C C . CYS A 1 74 ? -1.456 5.120 8.835 1.00 92.94 74 CYS A C 1
ATOM 527 O O . CYS A 1 74 ? -2.279 4.784 9.700 1.00 92.94 74 CYS A O 1
ATOM 529 N N . MET A 1 75 ? -0.220 5.514 9.160 1.00 91.00 75 MET A N 1
ATOM 530 C CA . MET A 1 75 ? 0.269 5.515 10.549 1.00 91.00 75 MET A CA 1
ATOM 531 C C . MET A 1 75 ? -0.622 6.364 11.471 1.00 91.00 75 MET A C 1
ATOM 533 O O . MET A 1 75 ? -0.930 5.975 12.596 1.00 91.00 75 MET A O 1
ATOM 537 N N . ALA A 1 76 ? -1.124 7.492 10.958 1.00 89.38 76 ALA A N 1
ATOM 538 C CA . ALA A 1 76 ? -2.026 8.385 11.681 1.00 89.38 76 ALA A CA 1
ATOM 539 C C . ALA A 1 76 ? -3.360 7.718 12.061 1.00 89.38 76 ALA A C 1
ATOM 541 O O . ALA A 1 76 ? -3.881 7.955 13.151 1.00 89.38 76 ALA A O 1
ATOM 542 N N . CYS A 1 77 ? -3.927 6.900 11.165 1.00 91.50 77 CYS A N 1
ATOM 543 C CA . CYS A 1 77 ? -5.142 6.135 11.456 1.00 91.50 77 CYS A CA 1
ATOM 544 C C . CYS A 1 77 ? -4.853 5.047 12.479 1.00 91.50 77 CYS A C 1
ATOM 546 O O . CYS A 1 77 ? -5.578 4.950 13.461 1.00 91.50 77 CYS A O 1
ATOM 548 N N . THR A 1 78 ? -3.757 4.312 12.298 1.00 91.12 78 THR A N 1
ATOM 549 C CA . THR A 1 78 ? -3.335 3.251 13.222 1.00 91.12 78 THR A CA 1
ATOM 550 C C . THR A 1 78 ? -3.184 3.781 14.646 1.00 91.12 78 THR A C 1
ATOM 552 O O . THR A 1 78 ? -3.745 3.214 15.579 1.00 91.12 78 THR A O 1
ATOM 555 N N . TYR A 1 79 ? -2.513 4.923 14.817 1.00 88.56 79 TYR A N 1
ATOM 556 C CA . TYR A 1 79 ? -2.349 5.548 16.128 1.00 88.56 79 TYR A CA 1
ATOM 557 C C . TYR A 1 79 ? -3.683 6.014 16.731 1.00 88.56 79 TYR A C 1
ATOM 559 O O . TYR A 1 79 ? -3.973 5.750 17.897 1.00 88.56 79 TYR A O 1
ATOM 567 N N . LYS A 1 80 ? -4.534 6.683 15.941 1.00 88.94 80 LYS A N 1
ATOM 568 C CA . LYS A 1 80 ? -5.857 7.133 16.408 1.00 88.94 80 LYS A CA 1
ATOM 569 C C . LYS A 1 80 ? -6.757 5.959 16.797 1.00 88.94 80 LYS A C 1
ATOM 571 O O . LYS A 1 80 ? -7.470 6.065 17.789 1.00 88.94 80 LYS A O 1
ATOM 576 N N . GLU A 1 81 ? -6.722 4.871 16.037 1.00 89.12 81 GLU A N 1
ATOM 577 C CA . GLU A 1 81 ? -7.501 3.654 16.284 1.00 89.12 81 GLU A CA 1
ATOM 578 C C . GLU A 1 81 ? -7.032 2.936 17.549 1.00 89.12 81 GLU A C 1
ATOM 580 O O . GLU A 1 81 ? -7.872 2.564 18.369 1.00 89.12 81 GLU A O 1
ATOM 585 N N . ALA A 1 82 ? -5.718 2.853 17.771 1.00 87.00 82 ALA A N 1
ATOM 586 C CA . ALA A 1 82 ? -5.149 2.309 19.000 1.00 87.00 82 ALA A CA 1
ATOM 587 C C . ALA A 1 82 ? -5.567 3.108 20.249 1.00 87.00 82 ALA A C 1
ATOM 589 O O . ALA A 1 82 ? -5.827 2.522 21.296 1.00 87.00 82 ALA A O 1
ATOM 590 N N . LEU A 1 83 ? -5.677 4.439 20.142 1.00 86.44 83 LEU A N 1
ATOM 591 C CA . LEU A 1 83 ? -6.070 5.300 21.264 1.00 86.44 83 LEU A CA 1
ATOM 592 C C . LEU A 1 83 ? -7.584 5.384 21.506 1.00 86.44 83 LEU A C 1
ATOM 594 O O . LEU A 1 83 ? -8.005 5.569 22.643 1.00 86.44 83 LEU A O 1
ATOM 598 N N . LYS A 1 84 ? -8.409 5.331 20.451 1.00 77.81 84 LYS A N 1
ATOM 599 C CA . LYS A 1 84 ? -9.857 5.623 20.516 1.00 77.81 84 LYS A CA 1
ATOM 600 C C . LYS A 1 84 ? -10.761 4.391 20.400 1.00 77.81 84 LYS A C 1
ATOM 602 O O . LYS A 1 84 ? -11.960 4.546 20.188 1.00 77.81 84 LYS A O 1
ATOM 607 N N . GLY A 1 85 ? -10.217 3.182 20.526 1.00 67.62 85 GLY A N 1
ATOM 608 C CA . GLY A 1 85 ? -11.018 1.954 20.556 1.00 67.62 85 GLY A CA 1
ATOM 609 C C . GLY A 1 85 ? -11.432 1.430 19.177 1.00 67.62 85 GLY A C 1
ATOM 610 O O . GLY A 1 85 ? -12.589 1.084 18.969 1.00 67.62 85 GLY A O 1
ATOM 611 N N . ASN A 1 86 ? -10.482 1.328 18.241 1.00 72.69 86 ASN A N 1
ATOM 612 C CA . ASN A 1 86 ? -10.607 0.593 16.972 1.00 72.69 86 ASN A CA 1
ATOM 613 C C . ASN A 1 86 ? -11.648 1.091 15.952 1.00 72.69 86 ASN A C 1
ATOM 615 O O . ASN A 1 86 ? -11.939 0.354 15.014 1.00 72.69 86 ASN A O 1
ATOM 619 N N . ILE A 1 87 ? -12.194 2.309 16.055 1.00 83.12 87 ILE A N 1
ATOM 620 C CA . ILE A 1 87 ? -13.125 2.813 15.025 1.00 83.12 87 ILE A CA 1
ATOM 621 C C . ILE A 1 87 ? -12.346 3.196 13.755 1.00 83.12 87 ILE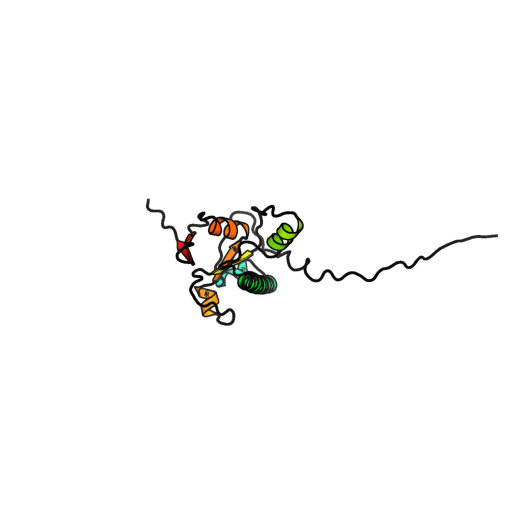 A C 1
ATOM 623 O O . ILE A 1 87 ? -11.633 4.206 13.774 1.00 83.12 87 ILE A O 1
ATOM 627 N N . PRO A 1 88 ? -12.490 2.461 12.632 1.00 86.44 88 PRO A N 1
ATOM 628 C CA . PRO A 1 88 ? -11.684 2.710 11.448 1.00 86.44 88 PRO A CA 1
ATOM 629 C C . PRO A 1 88 ? -12.079 4.014 10.756 1.00 86.44 88 PRO A C 1
ATOM 631 O O . PRO A 1 88 ? -13.250 4.220 10.429 1.00 86.44 88 PRO A O 1
ATOM 634 N N . ASN A 1 89 ? -11.108 4.871 10.430 1.00 87.38 89 ASN A N 1
ATOM 635 C CA . ASN A 1 89 ? -11.398 6.047 9.604 1.00 87.38 89 ASN A CA 1
ATOM 636 C C . ASN A 1 89 ? -11.516 5.669 8.115 1.00 87.38 89 ASN A C 1
ATOM 638 O O . ASN A 1 89 ? -10.534 5.665 7.368 1.00 87.38 89 ASN A O 1
ATOM 642 N N . LEU A 1 90 ? -12.743 5.395 7.669 1.00 88.31 90 LEU A N 1
ATOM 643 C CA . LEU A 1 90 ? -13.053 4.994 6.290 1.00 88.31 90 LEU A CA 1
ATOM 644 C C . LEU A 1 90 ? -12.969 6.133 5.260 1.00 88.31 90 LEU A C 1
ATOM 646 O O . LEU A 1 90 ? -13.046 5.878 4.058 1.00 88.31 90 LEU A O 1
ATOM 650 N N . GLN A 1 91 ? -12.815 7.379 5.708 1.00 89.44 91 GLN A N 1
ATOM 651 C CA . GLN A 1 91 ? -12.744 8.557 4.842 1.00 89.44 91 GLN A CA 1
ATOM 652 C C . GLN A 1 91 ? -11.324 9.122 4.716 1.00 89.44 91 GLN A C 1
ATOM 654 O O . GLN A 1 91 ? -11.119 10.083 3.978 1.00 89.44 91 GLN A O 1
ATOM 659 N N . CYS A 1 92 ? -10.335 8.522 5.389 1.00 89.69 92 CYS A N 1
ATOM 660 C CA . CYS A 1 92 ? -8.959 9.005 5.374 1.00 89.69 92 CYS A CA 1
ATOM 661 C C . CYS A 1 92 ? -8.359 9.001 3.958 1.00 89.69 92 CYS A C 1
ATOM 663 O O . CYS A 1 92 ? -8.351 7.977 3.268 1.00 89.69 92 CYS A O 1
ATOM 665 N N . GLN A 1 93 ? -7.816 10.151 3.558 1.00 89.12 93 GLN A N 1
ATOM 666 C CA . GLN A 1 93 ? -7.192 10.368 2.249 1.00 89.12 93 GLN A CA 1
ATOM 667 C C . GLN A 1 93 ? -5.658 10.359 2.305 1.00 89.12 93 GLN A C 1
ATOM 669 O O . GLN A 1 93 ? -5.017 10.543 1.277 1.00 89.12 93 GLN A O 1
ATOM 674 N N . ASN A 1 94 ? -5.060 10.115 3.478 1.00 89.06 94 ASN A N 1
ATOM 675 C CA . ASN A 1 94 ? -3.608 9.994 3.594 1.00 89.06 94 ASN A CA 1
ATOM 676 C C . ASN A 1 94 ? -3.108 8.835 2.735 1.00 89.06 94 ASN A C 1
ATOM 678 O O . ASN A 1 94 ? -3.757 7.799 2.640 1.00 89.06 94 ASN A O 1
ATOM 682 N N . TRP A 1 95 ? -1.936 9.007 2.155 1.00 89.56 95 TRP A N 1
ATOM 683 C CA . TRP A 1 95 ? -1.328 8.046 1.247 1.00 89.56 95 TRP A CA 1
ATOM 684 C C . TRP A 1 95 ? -0.594 6.918 1.977 1.00 89.56 95 TRP A C 1
ATOM 686 O O . TRP A 1 95 ? -0.129 7.104 3.090 1.00 89.56 95 TRP A O 1
ATOM 696 N N . VAL A 1 96 ? -0.477 5.742 1.381 1.00 91.50 96 VAL A N 1
ATOM 697 C CA . VAL A 1 96 ? 0.320 4.628 1.908 1.00 91.50 96 VAL A CA 1
ATOM 698 C C . VAL A 1 96 ? 0.996 3.920 0.738 1.00 91.50 96 VAL A C 1
ATOM 700 O O . VAL A 1 96 ? 0.391 3.799 -0.329 1.00 91.50 96 VAL A O 1
ATOM 703 N N . ILE A 1 97 ? 2.238 3.466 0.901 1.00 90.69 97 ILE A N 1
ATOM 704 C CA . ILE A 1 97 ? 2.918 2.675 -0.132 1.00 90.69 97 ILE A CA 1
ATOM 705 C C . ILE A 1 97 ? 2.379 1.250 -0.080 1.00 90.69 97 ILE A C 1
ATOM 707 O O . ILE A 1 97 ? 2.227 0.647 0.980 1.00 90.69 97 ILE A O 1
ATOM 711 N N . TRP A 1 98 ? 2.090 0.716 -1.255 1.00 92.44 98 TRP A N 1
ATOM 712 C CA . TRP A 1 98 ? 1.643 -0.645 -1.482 1.00 92.44 98 TRP A CA 1
ATOM 713 C C . TRP A 1 98 ? 2.538 -1.310 -2.513 1.00 92.44 98 TRP A C 1
ATOM 715 O O . TRP A 1 98 ? 3.055 -0.666 -3.424 1.00 92.44 98 TRP A O 1
ATOM 725 N N . ARG A 1 99 ? 2.674 -2.629 -2.403 1.00 92.31 99 ARG A N 1
ATOM 726 C CA . ARG A 1 99 ? 3.358 -3.433 -3.418 1.00 92.31 99 ARG A CA 1
ATOM 727 C C . ARG A 1 99 ? 2.362 -3.965 -4.441 1.00 92.31 99 ARG A C 1
ATOM 729 O O . ARG A 1 99 ? 1.335 -4.522 -4.056 1.00 92.31 99 ARG A O 1
ATOM 736 N N . ARG A 1 100 ? 2.675 -3.870 -5.735 1.00 93.19 100 ARG A N 1
ATOM 737 C CA . ARG A 1 100 ? 1.915 -4.544 -6.801 1.00 93.19 100 ARG A CA 1
ATOM 738 C C . ARG A 1 100 ? 1.977 -6.055 -6.635 1.00 93.19 100 ARG A C 1
ATOM 740 O O . ARG A 1 100 ? 0.976 -6.725 -6.840 1.00 93.19 100 ARG A O 1
ATOM 747 N N . ASN A 1 101 ? 3.130 -6.588 -6.248 1.00 93.69 101 ASN A N 1
ATOM 748 C CA . ASN A 1 101 ? 3.325 -7.988 -5.907 1.00 93.69 101 ASN A CA 1
ATOM 749 C C . ASN A 1 101 ? 4.155 -8.078 -4.622 1.00 93.69 101 ASN A C 1
ATOM 751 O O . ASN A 1 101 ? 5.338 -7.737 -4.599 1.00 93.69 101 ASN A O 1
ATOM 755 N N . ALA A 1 102 ? 3.530 -8.544 -3.546 1.00 91.94 102 ALA A N 1
ATOM 756 C CA . ALA A 1 102 ? 4.171 -8.651 -2.244 1.00 91.94 102 ALA A CA 1
ATOM 757 C C . ALA A 1 102 ? 5.036 -9.913 -2.076 1.00 91.94 102 ALA A C 1
ATOM 759 O O . ALA A 1 102 ? 5.718 -10.035 -1.059 1.00 91.94 102 ALA A O 1
ATOM 760 N N . ASN A 1 103 ? 5.042 -10.821 -3.059 1.00 90.94 103 ASN A N 1
ATOM 761 C CA . ASN A 1 103 ? 5.986 -11.941 -3.119 1.00 90.94 103 ASN A CA 1
ATOM 762 C C . ASN A 1 103 ? 7.332 -11.544 -3.738 1.00 90.94 103 ASN A C 1
ATOM 764 O O . ASN A 1 103 ? 8.297 -12.293 -3.624 1.00 90.94 103 ASN A O 1
ATOM 768 N N . LYS A 1 104 ? 7.410 -10.388 -4.411 1.00 89.12 104 LYS A N 1
ATOM 769 C CA . LYS A 1 104 ? 8.689 -9.848 -4.874 1.00 89.12 104 LYS A CA 1
ATOM 770 C C . LYS A 1 104 ? 9.435 -9.222 -3.697 1.00 89.12 104 LYS A C 1
ATOM 772 O O . LYS A 1 104 ? 8.825 -8.552 -2.854 1.00 89.12 104 LYS A O 1
ATOM 777 N N . ILE A 1 105 ? 10.752 -9.422 -3.678 1.00 83.81 105 ILE A N 1
ATOM 778 C CA . ILE A 1 105 ? 11.651 -8.666 -2.805 1.00 83.81 105 ILE A CA 1
ATOM 779 C C . ILE A 1 105 ? 11.448 -7.182 -3.121 1.00 83.81 105 ILE A C 1
ATOM 781 O O . ILE A 1 105 ? 11.247 -6.803 -4.274 1.00 83.81 105 ILE A O 1
ATOM 785 N N . PHE A 1 106 ? 11.395 -6.369 -2.075 1.00 80.62 106 PHE A N 1
ATOM 786 C CA . PHE A 1 106 ? 11.232 -4.932 -2.196 1.00 80.62 106 PHE A CA 1
ATOM 787 C C . PHE A 1 106 ? 12.444 -4.274 -1.558 1.00 80.62 106 PHE A C 1
ATOM 789 O O . PHE A 1 106 ? 12.520 -4.203 -0.331 1.00 80.62 106 PHE A O 1
ATOM 796 N N . ASP A 1 107 ? 13.392 -3.856 -2.392 1.00 78.38 107 ASP A N 1
ATOM 797 C CA . ASP A 1 107 ? 14.538 -3.068 -1.962 1.00 78.38 107 ASP A CA 1
ATOM 798 C C . ASP A 1 107 ? 14.228 -1.572 -2.155 1.00 78.38 107 ASP A C 1
ATOM 800 O O . ASP A 1 107 ? 14.181 -1.091 -3.288 1.00 78.38 107 ASP A O 1
ATOM 804 N N . PRO A 1 108 ? 13.998 -0.808 -1.070 1.00 70.81 108 PRO A N 1
ATOM 805 C CA . PRO A 1 108 ? 13.705 0.620 -1.161 1.00 70.81 108 PRO A CA 1
ATOM 806 C C . PRO A 1 108 ? 14.924 1.466 -1.567 1.00 70.81 108 PRO A C 1
ATOM 808 O O . PRO A 1 108 ? 14.770 2.662 -1.787 1.00 70.81 108 PRO A O 1
ATOM 811 N N . SER A 1 109 ? 16.126 0.889 -1.654 1.00 76.50 109 SER A N 1
ATOM 812 C CA . SER A 1 109 ? 17.307 1.562 -2.210 1.00 76.50 109 SER A CA 1
ATOM 813 C C . SER A 1 109 ? 17.440 1.379 -3.729 1.00 76.50 109 SER A C 1
ATOM 815 O O . SER A 1 109 ? 18.200 2.100 -4.378 1.00 76.50 109 SER A O 1
ATOM 817 N N . ASN A 1 110 ? 16.662 0.463 -4.318 1.00 79.62 110 ASN A N 1
ATOM 818 C CA . ASN A 1 110 ? 16.647 0.188 -5.747 1.00 79.62 110 ASN A CA 1
ATOM 819 C C . ASN A 1 110 ? 15.498 0.937 -6.449 1.00 79.62 110 ASN A C 1
ATOM 821 O O . ASN A 1 110 ? 14.319 0.600 -6.315 1.00 79.62 110 ASN A O 1
ATOM 825 N N . ASN A 1 111 ? 15.848 1.925 -7.277 1.00 76.81 111 ASN A N 1
ATOM 826 C CA . ASN A 1 111 ? 14.879 2.719 -8.041 1.00 76.81 111 ASN A CA 1
ATOM 827 C C . ASN A 1 111 ? 14.014 1.881 -9.002 1.00 76.81 111 ASN A C 1
ATOM 829 O O . ASN A 1 111 ? 12.874 2.260 -9.279 1.00 76.81 111 ASN A O 1
ATOM 833 N N . ILE A 1 112 ? 14.525 0.748 -9.498 1.00 82.38 112 ILE A N 1
ATOM 834 C CA . ILE A 1 112 ? 13.773 -0.150 -10.388 1.00 82.38 112 ILE A CA 1
ATOM 835 C C . ILE A 1 112 ? 12.644 -0.833 -9.608 1.00 82.38 112 ILE A C 1
ATOM 837 O O . ILE A 1 112 ? 11.490 -0.808 -10.039 1.00 82.38 112 ILE A O 1
ATOM 841 N N . ASP A 1 113 ? 12.945 -1.368 -8.422 1.00 78.50 113 ASP A N 1
ATOM 842 C CA . ASP A 1 113 ? 11.956 -2.049 -7.579 1.00 78.50 113 ASP A CA 1
ATOM 843 C C . ASP A 1 113 ? 10.857 -1.093 -7.111 1.00 78.50 113 ASP A C 1
ATOM 845 O O . ASP A 1 113 ? 9.675 -1.458 -7.092 1.00 78.50 113 ASP A O 1
ATOM 849 N N . ILE A 1 114 ? 11.223 0.154 -6.797 1.00 81.00 114 ILE A N 1
ATOM 850 C CA . ILE A 1 114 ? 10.253 1.215 -6.525 1.00 81.00 114 ILE A CA 1
ATOM 851 C C . ILE A 1 114 ? 9.387 1.450 -7.765 1.00 81.00 114 ILE A C 1
ATOM 853 O O . ILE A 1 114 ? 8.168 1.330 -7.679 1.00 81.00 114 ILE A O 1
ATOM 857 N N . GLY A 1 115 ? 9.983 1.742 -8.923 1.00 81.12 115 GLY A N 1
ATOM 858 C CA . GLY A 1 115 ? 9.239 2.095 -10.135 1.00 81.12 115 GLY A CA 1
ATOM 859 C C . GLY A 1 115 ? 8.269 1.011 -10.618 1.00 81.12 115 GLY A C 1
ATOM 860 O O . GLY A 1 115 ? 7.162 1.324 -11.067 1.00 81.12 115 GLY A O 1
ATOM 861 N N . GLU A 1 116 ? 8.655 -0.260 -10.502 1.00 85.94 116 GLU A N 1
ATOM 862 C CA . GLU A 1 116 ? 7.869 -1.380 -11.018 1.00 85.94 116 GLU A CA 1
ATOM 863 C C . GLU A 1 116 ? 6.924 -1.996 -9.990 1.00 85.94 116 GLU A C 1
ATOM 865 O O . GLU A 1 116 ? 5.806 -2.387 -10.340 1.00 85.94 116 GLU A O 1
ATOM 870 N N . ASN A 1 117 ? 7.359 -2.125 -8.734 1.00 89.00 117 ASN A N 1
ATOM 871 C CA . ASN A 1 117 ? 6.631 -2.887 -7.728 1.00 89.00 117 ASN A CA 1
ATOM 872 C C . ASN A 1 117 ? 5.969 -2.017 -6.661 1.00 89.00 117 ASN A C 1
ATOM 874 O O . ASN A 1 117 ? 5.060 -2.517 -6.003 1.00 89.00 117 ASN A O 1
ATOM 878 N N . ALA A 1 118 ? 6.337 -0.746 -6.491 1.00 88.75 118 ALA A N 1
ATOM 879 C CA . ALA A 1 118 ? 5.594 0.144 -5.607 1.00 88.75 118 ALA A CA 1
ATOM 880 C C . ALA A 1 118 ? 4.444 0.844 -6.339 1.00 88.75 118 ALA A C 1
ATOM 882 O O . ALA A 1 118 ? 4.4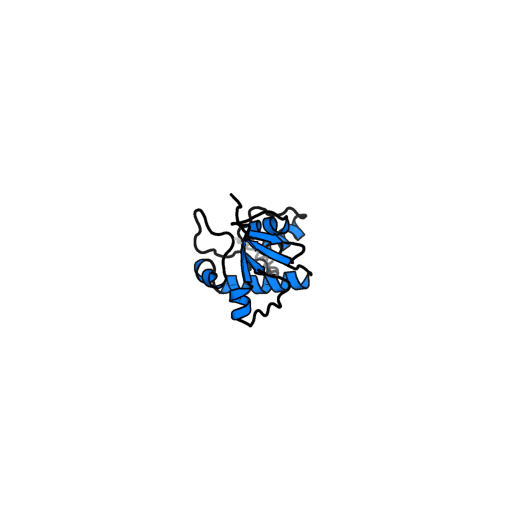72 1.133 -7.536 1.00 88.75 118 ALA A O 1
ATOM 883 N N . ILE A 1 119 ? 3.402 1.122 -5.574 1.00 91.12 119 ILE A N 1
ATOM 884 C CA . ILE A 1 119 ? 2.331 2.064 -5.869 1.00 91.12 119 ILE A CA 1
ATOM 885 C C . ILE A 1 119 ? 2.027 2.813 -4.584 1.00 91.12 119 ILE A C 1
ATOM 887 O O . ILE A 1 119 ? 2.372 2.362 -3.493 1.00 91.12 119 ILE A O 1
ATOM 891 N N . VAL A 1 120 ? 1.337 3.932 -4.698 1.00 90.69 120 VAL A N 1
ATOM 892 C CA . VAL A 1 120 ? 0.854 4.663 -3.536 1.00 90.69 120 VAL A CA 1
ATOM 893 C C . VAL A 1 120 ? -0.653 4.733 -3.616 1.00 90.69 120 VAL A C 1
ATOM 895 O O . VAL A 1 120 ? -1.221 5.082 -4.648 1.00 90.69 120 VAL A O 1
ATOM 898 N N . VAL A 1 121 ? -1.313 4.342 -2.537 1.00 92.25 121 VAL A N 1
ATOM 899 C CA . VAL A 1 121 ? -2.769 4.256 -2.462 1.00 92.25 121 VAL A CA 1
ATOM 900 C C . VAL A 1 121 ? -3.277 5.110 -1.317 1.00 92.25 121 VAL A C 1
ATOM 902 O O . VAL A 1 121 ? -2.603 5.277 -0.306 1.00 92.25 121 VAL A O 1
ATOM 905 N N . GLN A 1 122 ? -4.478 5.661 -1.437 1.00 92.31 122 GLN A N 1
ATOM 906 C CA . GLN A 1 122 ? -5.096 6.335 -0.297 1.00 92.31 122 GLN A CA 1
ATOM 907 C C . GLN A 1 122 ? -5.454 5.314 0.789 1.00 92.31 122 GLN A C 1
ATOM 909 O O . GLN A 1 122 ? -5.863 4.194 0.495 1.00 92.31 122 GLN A O 1
ATOM 914 N N . CYS A 1 123 ? -5.388 5.718 2.053 1.00 93.44 123 CYS A N 1
ATOM 915 C CA . CYS A 1 123 ? -5.681 4.902 3.229 1.00 93.44 123 CYS A CA 1
ATOM 916 C C . CYS A 1 123 ? -7.066 4.240 3.128 1.00 93.44 123 CYS A C 1
ATOM 918 O O . CYS A 1 123 ? -7.199 3.025 3.282 1.00 93.44 123 CYS A O 1
ATOM 920 N N . ARG A 1 124 ? -8.103 5.005 2.758 1.00 93.81 124 ARG A N 1
ATOM 921 C CA . ARG A 1 124 ? -9.443 4.456 2.481 1.00 93.81 124 ARG A CA 1
ATOM 922 C C . ARG A 1 124 ? -9.448 3.391 1.377 1.00 93.81 124 ARG A C 1
ATOM 924 O O . ARG A 1 124 ? -10.238 2.451 1.442 1.00 93.81 124 ARG A O 1
ATOM 931 N N . SER A 1 125 ? -8.589 3.529 0.371 1.00 94.44 125 SER A N 1
ATOM 932 C CA . SER A 1 125 ? -8.462 2.583 -0.739 1.00 94.44 125 SER A CA 1
ATOM 933 C C . SER A 1 125 ? -7.694 1.331 -0.328 1.00 94.44 125 SER A C 1
ATOM 935 O O . SER A 1 125 ? -8.150 0.241 -0.655 1.00 94.44 125 SER A O 1
ATOM 937 N N . ALA A 1 126 ? -6.629 1.453 0.470 1.00 95.06 126 ALA A N 1
ATOM 938 C CA . ALA A 1 126 ? -5.926 0.313 1.066 1.00 95.06 126 ALA A CA 1
ATOM 939 C C . ALA A 1 126 ? -6.888 -0.598 1.845 1.00 95.06 126 ALA A C 1
ATOM 941 O O . ALA A 1 126 ? -6.939 -1.806 1.617 1.00 95.06 126 ALA A O 1
ATOM 942 N N . ARG A 1 127 ? -7.747 -0.009 2.688 1.00 94.00 127 ARG A N 1
ATOM 943 C CA . ARG A 1 127 ? -8.783 -0.749 3.433 1.00 94.00 127 ARG A CA 1
ATOM 944 C C . ARG A 1 127 ? -9.773 -1.467 2.511 1.00 94.00 127 ARG A C 1
ATOM 946 O O . ARG A 1 127 ? -10.147 -2.615 2.751 1.00 94.00 127 ARG A O 1
ATOM 953 N N . LYS A 1 128 ? -10.217 -0.802 1.440 1.00 94.44 128 LYS A N 1
ATOM 954 C CA . LYS A 1 128 ? -11.104 -1.415 0.436 1.00 94.44 128 LYS A CA 1
ATOM 955 C C . LYS A 1 128 ? -10.419 -2.590 -0.262 1.00 94.44 128 LYS A C 1
ATOM 957 O O . LYS A 1 128 ? -11.029 -3.647 -0.368 1.00 94.44 128 LYS A O 1
ATOM 962 N N . LEU A 1 129 ? -9.164 -2.429 -0.670 1.00 95.19 129 LEU A N 1
ATOM 963 C CA . LEU A 1 129 ? -8.389 -3.482 -1.319 1.00 95.19 129 LEU A CA 1
ATOM 964 C C . LEU A 1 129 ? -8.219 -4.702 -0.403 1.00 95.19 129 LEU A C 1
ATOM 966 O O . LEU A 1 129 ? -8.556 -5.803 -0.824 1.00 95.19 129 LEU A O 1
ATOM 970 N N . LEU A 1 130 ? -7.816 -4.518 0.860 1.00 94.06 130 LEU A N 1
ATOM 971 C CA . LEU A 1 130 ? -7.680 -5.632 1.815 1.00 94.06 130 LEU A CA 1
ATOM 972 C C . LEU A 1 130 ? -9.001 -6.336 2.136 1.00 94.06 130 LEU A C 1
ATOM 974 O O . LEU A 1 130 ? -9.010 -7.530 2.404 1.00 94.06 130 LEU A O 1
ATOM 978 N N . SER A 1 131 ? -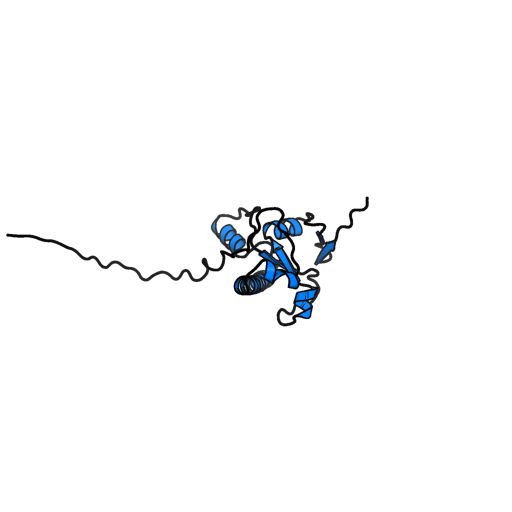10.131 -5.627 2.071 1.00 92.56 131 SER A N 1
ATOM 979 C CA . SER A 1 131 ? -11.461 -6.248 2.200 1.00 92.56 131 SER A CA 1
ATOM 980 C C . SER A 1 131 ? -11.947 -6.936 0.914 1.00 92.56 131 SER A C 1
ATOM 982 O O . SER A 1 131 ? -13.118 -7.298 0.812 1.00 92.56 131 SER A O 1
ATOM 984 N N . GLY A 1 132 ? -11.077 -7.092 -0.090 1.00 91.94 132 GLY A N 1
ATOM 985 C CA . GLY A 1 132 ? -11.382 -7.742 -1.363 1.00 91.94 132 GLY A CA 1
ATOM 986 C C . GLY A 1 132 ? -12.203 -6.884 -2.329 1.00 91.94 132 GLY A C 1
ATOM 987 O O . GLY A 1 132 ? -12.636 -7.383 -3.370 1.00 91.94 132 GLY A O 1
ATOM 988 N N . LYS A 1 133 ? -12.433 -5.599 -2.028 1.00 93.88 133 LYS A N 1
ATOM 989 C CA . LYS A 1 133 ? -13.178 -4.689 -2.910 1.00 93.88 133 LYS A CA 1
ATOM 990 C C . LYS A 1 133 ? -12.293 -4.187 -4.048 1.00 93.88 133 LYS A C 1
ATOM 992 O O . LYS A 1 133 ? -11.073 -4.097 -3.934 1.00 93.88 133 LYS A O 1
ATOM 997 N N . THR A 1 134 ? -12.931 -3.819 -5.155 1.00 93.38 134 THR A N 1
ATOM 998 C CA . THR A 1 134 ? -12.254 -3.214 -6.307 1.00 93.38 134 THR A CA 1
ATOM 999 C C . THR A 1 134 ? -12.114 -1.700 -6.123 1.00 93.38 134 THR A C 1
ATOM 1001 O O . THR A 1 134 ? -13.063 -1.031 -5.714 1.00 93.38 134 THR A O 1
ATOM 1004 N N . VAL A 1 135 ? -10.944 -1.158 -6.460 1.00 92.31 135 VAL A N 1
ATOM 1005 C CA . VAL A 1 135 ? -10.631 0.278 -6.489 1.00 92.31 135 VAL A CA 1
ATOM 1006 C C . VAL A 1 135 ? -9.960 0.584 -7.824 1.00 92.31 135 VAL A C 1
ATOM 1008 O O . VAL A 1 135 ? -8.948 -0.028 -8.133 1.00 92.31 135 VAL A O 1
ATOM 1011 N N . GLU A 1 136 ? -10.520 1.492 -8.630 1.00 88.69 136 GLU A N 1
ATOM 1012 C CA . GLU A 1 136 ? -9.926 1.917 -9.918 1.00 88.69 136 GLU A CA 1
ATOM 1013 C C . GLU A 1 136 ? -9.503 0.746 -10.821 1.00 88.69 136 GLU A C 1
ATOM 1015 O O . GLU A 1 136 ? -8.407 0.707 -11.371 1.00 88.69 136 GLU A O 1
ATOM 1020 N N . HIS A 1 137 ? -10.392 -0.243 -10.962 1.00 90.56 137 HIS A N 1
ATOM 1021 C CA . HIS A 1 137 ? -10.161 -1.484 -11.717 1.00 90.56 137 HIS A CA 1
ATOM 1022 C C . HIS A 1 137 ? -9.100 -2.419 -11.130 1.00 90.56 137 HIS A C 1
ATOM 1024 O O . HIS A 1 137 ? -8.827 -3.458 -11.722 1.00 90.56 137 HIS A O 1
ATOM 1030 N N . TYR A 1 138 ? -8.541 -2.117 -9.964 1.00 93.19 138 TYR A N 1
ATOM 1031 C CA . TYR A 1 138 ? -7.642 -3.004 -9.245 1.00 93.19 138 TYR A CA 1
ATOM 1032 C C . TYR A 1 138 ? -8.358 -3.741 -8.120 1.00 93.19 138 TYR A C 1
ATOM 1034 O O . TYR A 1 138 ? -9.229 -3.195 -7.446 1.00 93.19 138 TYR A O 1
ATOM 1042 N N . GLN A 1 139 ? -7.975 -4.990 -7.902 1.00 95.12 139 GLN A N 1
ATOM 1043 C CA . GLN A 1 139 ? -8.406 -5.798 -6.771 1.00 95.12 139 GLN A CA 1
ATOM 1044 C C . GLN A 1 139 ? -7.186 -6.501 -6.186 1.00 95.12 139 GLN A C 1
ATOM 1046 O O . GLN A 1 139 ? -6.330 -6.991 -6.924 1.00 95.12 139 GLN A O 1
ATOM 1051 N N . TRP A 1 140 ? -7.107 -6.543 -4.861 1.00 95.81 140 TRP A N 1
ATOM 1052 C CA . TRP A 1 140 ? -6.090 -7.326 -4.179 1.00 95.81 140 TRP A CA 1
ATOM 1053 C C . TRP A 1 140 ? -6.453 -8.812 -4.225 1.00 95.81 140 TRP A C 1
ATOM 1055 O O . TRP A 1 140 ? -7.549 -9.208 -3.827 1.00 95.81 140 TRP A O 1
ATOM 1065 N N . ASP A 1 141 ? -5.537 -9.623 -4.739 1.00 94.75 141 ASP A N 1
ATOM 1066 C CA . ASP A 1 141 ? -5.586 -11.074 -4.649 1.00 94.75 141 ASP A CA 1
ATOM 1067 C C . ASP A 1 141 ? -4.839 -11.506 -3.387 1.00 94.75 141 ASP A C 1
ATOM 1069 O O . ASP A 1 141 ? -3.609 -11.531 -3.370 1.00 94.75 141 ASP A O 1
ATOM 1073 N N . GLU A 1 142 ? -5.588 -11.846 -2.338 1.00 92.88 142 GLU A N 1
ATOM 1074 C CA . GLU A 1 142 ? -5.037 -12.258 -1.042 1.00 92.88 142 GLU A CA 1
ATOM 1075 C C . GLU A 1 142 ? -4.192 -13.535 -1.147 1.00 92.88 142 GLU A C 1
ATOM 1077 O O . GLU A 1 142 ? -3.150 -13.651 -0.505 1.00 92.88 142 GLU A O 1
ATOM 1082 N N . ARG A 1 143 ? -4.594 -14.483 -2.005 1.00 92.69 143 ARG A N 1
ATOM 1083 C CA . ARG A 1 143 ? -3.867 -15.751 -2.178 1.00 92.69 143 ARG A CA 1
ATOM 1084 C C . ARG A 1 143 ? -2.581 -15.539 -2.962 1.00 92.69 143 ARG A C 1
ATOM 1086 O O . ARG A 1 143 ? -1.524 -16.014 -2.560 1.00 92.69 143 ARG A O 1
ATOM 1093 N N . GLY A 1 144 ? -2.674 -14.813 -4.073 1.00 93.38 144 GLY A N 1
ATOM 1094 C CA . GLY A 1 144 ? -1.526 -14.466 -4.908 1.00 93.38 144 GLY A CA 1
ATOM 1095 C C . GLY A 1 144 ? -0.658 -13.347 -4.337 1.00 93.38 144 GLY A C 1
ATOM 1096 O O . GLY A 1 144 ? 0.395 -13.070 -4.906 1.00 93.38 144 GLY A O 1
ATOM 1097 N N . LYS A 1 145 ? -1.0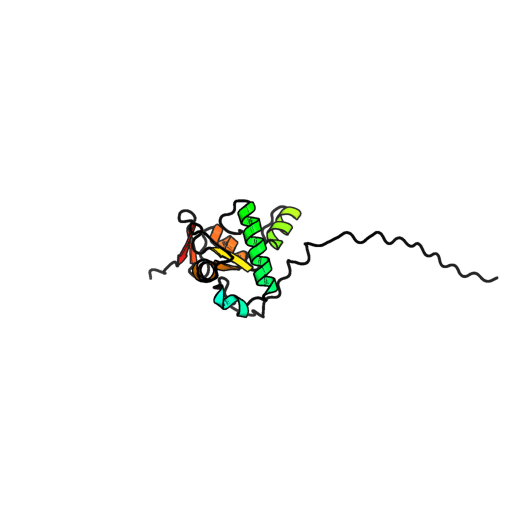85 -12.696 -3.246 1.00 94.38 145 LYS A N 1
ATOM 1098 C CA . LYS A 1 145 ? -0.462 -11.513 -2.635 1.00 94.38 145 LYS A CA 1
ATOM 1099 C C . LYS A 1 145 ? -0.073 -10.457 -3.674 1.00 94.38 145 LYS A C 1
ATOM 1101 O O . LYS A 1 145 ? 1.039 -9.919 -3.660 1.00 94.38 145 LYS A O 1
ATOM 1106 N N . ALA A 1 146 ? -0.981 -10.184 -4.606 1.00 95.19 146 ALA A N 1
ATOM 1107 C CA . ALA A 1 146 ? -0.728 -9.290 -5.727 1.00 95.19 146 ALA A CA 1
ATOM 1108 C C . ALA A 1 146 ? -1.958 -8.457 -6.094 1.00 95.19 146 ALA A C 1
ATOM 1110 O O . ALA A 1 146 ? -3.100 -8.896 -5.991 1.00 95.19 146 ALA A O 1
ATOM 1111 N N . LEU A 1 147 ? -1.720 -7.244 -6.578 1.00 93.88 147 LEU A N 1
ATOM 1112 C CA . LEU A 1 147 ? -2.744 -6.370 -7.115 1.00 93.88 147 LEU A CA 1
ATOM 1113 C C . LEU A 1 147 ? -3.025 -6.747 -8.573 1.00 93.88 147 LEU A C 1
ATOM 1115 O O . LEU A 1 147 ? -2.157 -6.631 -9.439 1.00 93.88 147 LEU A O 1
ATOM 1119 N N . ARG A 1 148 ? -4.253 -7.178 -8.857 1.00 93.50 148 ARG A N 1
ATOM 1120 C CA . ARG A 1 148 ? -4.691 -7.576 -10.199 1.00 93.50 148 ARG A CA 1
ATOM 1121 C C . ARG A 1 148 ? -5.579 -6.508 -10.812 1.00 93.50 148 ARG A C 1
ATOM 1123 O O . ARG A 1 148 ? -6.456 -5.965 -10.145 1.00 93.50 148 ARG A O 1
ATOM 1130 N N . LYS A 1 149 ? -5.397 -6.250 -12.107 1.00 90.38 149 LYS A N 1
ATOM 1131 C CA . LYS A 1 149 ? -6.333 -5.435 -12.883 1.00 90.38 149 LYS A CA 1
ATOM 1132 C C . LYS A 1 149 ? -7.534 -6.306 -13.257 1.00 90.38 149 LYS A C 1
ATOM 1134 O O . LYS A 1 149 ? -7.391 -7.259 -14.018 1.00 90.38 149 LYS A O 1
ATOM 1139 N N . LYS A 1 150 ? -8.716 -5.998 -12.724 1.00 83.94 150 LYS A N 1
ATOM 1140 C CA . LYS A 1 150 ? -9.977 -6.566 -13.203 1.00 83.94 150 LYS A CA 1
ATOM 1141 C C . LYS A 1 150 ? -10.298 -5.944 -14.554 1.00 83.94 150 LYS A C 1
ATOM 1143 O O . LYS A 1 150 ? -10.735 -4.796 -14.640 1.00 83.94 150 LYS A O 1
ATOM 1148 N N . ILE A 1 151 ? -10.095 -6.722 -15.607 1.00 77.19 151 ILE A N 1
ATOM 1149 C CA . ILE A 1 151 ? -10.676 -6.430 -16.913 1.00 77.19 151 ILE A CA 1
ATOM 1150 C C . ILE A 1 151 ? -12.183 -6.645 -16.754 1.00 77.19 151 ILE A C 1
ATOM 1152 O O . ILE A 1 151 ? -12.612 -7.701 -16.289 1.00 77.19 151 ILE A O 1
ATOM 1156 N N . ARG A 1 152 ? -12.992 -5.624 -17.057 1.00 62.50 152 ARG A N 1
ATOM 1157 C CA . ARG A 1 152 ? -14.436 -5.820 -17.198 1.00 62.50 152 ARG A CA 1
ATOM 1158 C C . ARG A 1 152 ? -14.632 -6.688 -18.435 1.00 62.50 152 ARG A C 1
ATOM 1160 O O . ARG A 1 152 ? -14.444 -6.194 -19.541 1.00 62.50 152 ARG A O 1
ATOM 1167 N N . THR A 1 153 ? -14.958 -7.960 -18.250 1.00 52.16 153 THR A N 1
ATOM 1168 C CA . THR A 1 153 ? -15.606 -8.737 -19.304 1.00 52.16 153 THR A CA 1
ATOM 1169 C C . THR A 1 153 ? -16.976 -8.093 -19.505 1.00 52.16 153 THR A C 1
ATOM 1171 O O . THR A 1 153 ? -17.777 -8.080 -18.568 1.00 52.16 153 THR A O 1
ATOM 1174 N N . GLN A 1 154 ? -17.154 -7.415 -20.641 1.00 41.06 154 GLN A N 1
ATOM 1175 C CA . GLN A 1 154 ? -18.469 -6.978 -21.111 1.00 41.06 154 GLN A CA 1
ATOM 1176 C C . GLN A 1 154 ? -19.266 -8.191 -21.577 1.00 41.06 154 GLN A C 1
ATOM 1178 O O . GLN A 1 154 ? -18.624 -9.124 -22.113 1.00 41.06 154 GLN A O 1
#

Sequence (154 aa):
TTESSSSSNNNNTPSATKPLATATNRVVNGAGGGAPTIVAPKDLSNVLSEDAVSEIFVETCFFARLGFVQPPSCMACTYKEALKGNIPNLQCQNWVIWRRNANKIFDPSNNIDIGENAIVVQCRSARKLLSGKTVEHYQWDERGKALRKKIRTQ

pLDDT: mean 75.81, std 20.48, range [32.38, 95.81]

Organism: NCBI:txid44445

Radius of gyration: 21.34 Å; chains: 1; bounding box: 36×70×73 Å